Protein AF-A0A813F641-F1 (afdb_monomer)

Sequence (111 aa):
LMSVAASAPSPRRASSQGEGVPAASLHASRWEKENLPAVRAIFAHGSEEVTVKVSDEGGGIPRSELEQAWSYFDKLPSNTDRGDGCDDIPSLPRGAGLPLTRLHARYYGGD

Solvent-accessible surface area (backbone atoms only — not comparable to full-atom values): 7960 Å² total; per-residue (Å²): 134,90,79,85,88,79,87,79,81,79,89,78,78,89,75,80,84,78,76,75,79,61,93,74,77,83,67,81,53,100,68,69,78,65,94,66,78,76,73,44,77,46,82,48,77,62,98,87,52,74,47,78,47,76,46,73,82,84,79,77,77,58,81,92,47,51,73,59,55,54,29,62,62,70,98,62,81,96,78,75,80,93,72,86,85,71,90,87,56,89,84,68,53,74,69,24,62,56,35,50,51,43,51,55,33,39,75,76,74,51,108

Organism: Polarella glacialis (NCBI:txid89957)

Foldseek 3Di:
DDDDDDDDDDDDDDDDDPPDPPPPPPPPDPCPDDPADDWDWDWDDDPVDIDIDIDGDPPDDPPVCPVVLLDQEHPDPPDDDDDDDDPPDPDRHPSNPNNVVVVVQVVVPGD

pLDDT: mean 72.74, std 21.69, range [41.22, 97.94]

Radius of gyration: 31.46 Å; Cα contacts (8 Å, |Δi|>4): 58; chains: 1; bounding box: 71×38×99 Å

Structure (mmCIF, N/CA/C/O backbone):
data_AF-A0A813F641-F1
#
_entry.id   AF-A0A813F641-F1
#
loop_
_atom_site.group_PDB
_atom_site.id
_atom_site.type_symbol
_atom_site.label_atom_id
_atom_site.label_alt_id
_atom_site.label_comp_id
_atom_site.label_asym_id
_atom_site.label_entity_id
_atom_site.label_seq_id
_atom_site.pdbx_PDB_ins_code
_atom_site.Cartn_x
_atom_site.Cartn_y
_atom_site.Cartn_z
_atom_site.occupancy
_atom_site.B_iso_or_equiv
_atom_site.auth_seq_id
_atom_site.auth_comp_id
_atom_site.auth_asym_id
_atom_site.auth_atom_id
_atom_site.pdbx_PDB_model_num
ATOM 1 N N . LEU A 1 1 ? -49.086 26.336 -82.452 1.00 44.66 1 LEU A N 1
ATOM 2 C CA . LEU A 1 1 ? -47.856 27.141 -82.630 1.00 44.66 1 LEU A CA 1
ATOM 3 C C . LEU A 1 1 ? -46.810 26.619 -81.656 1.00 44.66 1 LEU A C 1
ATOM 5 O O . LEU A 1 1 ? -47.165 26.238 -80.552 1.00 44.66 1 LEU A O 1
ATOM 9 N N . MET A 1 2 ? -45.597 26.460 -82.171 1.00 43.53 2 MET A N 1
ATOM 10 C CA . MET A 1 2 ? -44.520 25.557 -81.749 1.00 43.53 2 MET A CA 1
ATOM 11 C C . MET A 1 2 ? -44.137 25.635 -80.261 1.00 43.53 2 MET A C 1
ATOM 13 O O . MET A 1 2 ? -43.964 26.727 -79.733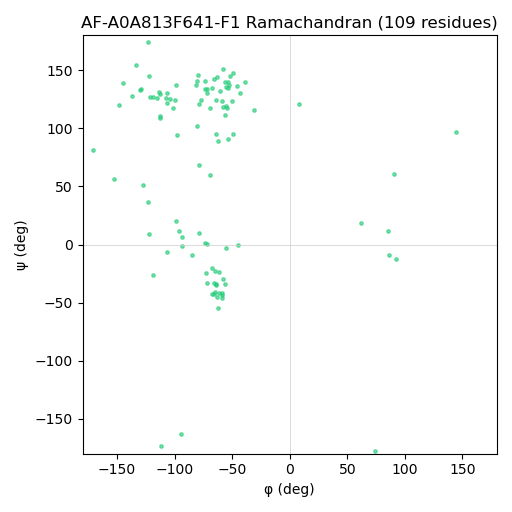 1.00 43.53 2 MET A O 1
ATOM 17 N N . SER A 1 3 ? -43.921 24.477 -79.624 1.00 42.75 3 SER A N 1
ATOM 18 C CA . SER A 1 3 ? -43.183 24.374 -78.358 1.00 42.75 3 SER A CA 1
ATOM 19 C C . SER A 1 3 ? -41.908 23.561 -78.588 1.00 42.75 3 SER A C 1
ATOM 21 O O . SER A 1 3 ? -41.952 22.471 -79.160 1.00 42.75 3 SER A O 1
ATOM 23 N N . VAL A 1 4 ? -40.778 24.154 -78.211 1.00 52.06 4 VAL A N 1
ATOM 24 C CA . VAL A 1 4 ? -39.403 23.678 -78.406 1.00 52.06 4 VAL A CA 1
ATOM 25 C C . VAL A 1 4 ? -39.101 22.489 -77.489 1.00 52.06 4 VAL A C 1
ATOM 27 O O . VAL A 1 4 ? -39.379 22.527 -76.293 1.00 52.06 4 VAL A O 1
ATOM 30 N N . ALA A 1 5 ? -38.490 21.444 -78.054 1.00 45.19 5 ALA A N 1
ATOM 31 C CA . ALA A 1 5 ? -37.962 20.301 -77.319 1.00 45.19 5 ALA A CA 1
ATOM 32 C C . ALA A 1 5 ? -36.632 20.661 -76.632 1.00 45.19 5 ALA A C 1
ATOM 34 O O . ALA A 1 5 ? -35.679 21.067 -77.296 1.00 45.19 5 ALA A O 1
ATOM 35 N N . ALA A 1 6 ? -36.557 20.474 -75.312 1.00 48.84 6 ALA A N 1
ATOM 36 C CA . ALA A 1 6 ? -35.316 20.530 -74.545 1.00 48.84 6 ALA A CA 1
ATOM 37 C C . ALA A 1 6 ? -34.812 19.103 -74.268 1.00 48.84 6 ALA A C 1
ATOM 39 O O . ALA A 1 6 ? -35.534 18.257 -73.744 1.00 48.84 6 ALA A O 1
ATOM 40 N N . SER A 1 7 ? -33.569 18.850 -74.669 1.00 47.16 7 SER A N 1
ATOM 41 C CA . SER A 1 7 ? -32.855 17.575 -74.592 1.00 47.16 7 SER A CA 1
ATOM 42 C C . SER A 1 7 ? -32.637 17.113 -73.146 1.00 47.16 7 SER A C 1
ATOM 44 O O . SER A 1 7 ? -32.007 17.818 -72.360 1.00 47.16 7 SER A O 1
ATOM 46 N N . ALA A 1 8 ? -33.093 15.903 -72.810 1.00 54.38 8 ALA A N 1
ATOM 47 C CA . ALA A 1 8 ? -32.812 15.254 -71.530 1.00 54.38 8 ALA A CA 1
ATOM 48 C C . ALA A 1 8 ? -31.409 14.593 -71.524 1.00 54.38 8 ALA A C 1
ATOM 50 O O . ALA A 1 8 ? -31.014 14.008 -72.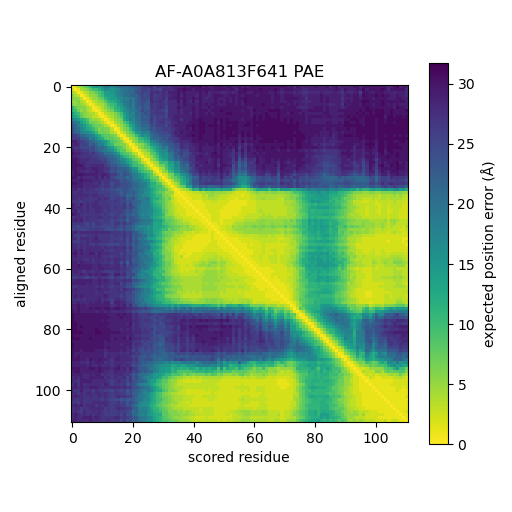535 1.00 54.38 8 ALA A O 1
ATOM 51 N N . PRO A 1 9 ? -30.644 14.664 -70.417 1.00 45.75 9 PRO A N 1
ATOM 52 C CA . PRO A 1 9 ? -29.323 14.040 -70.295 1.00 45.75 9 PRO A CA 1
ATOM 53 C C . PRO A 1 9 ? -29.378 12.528 -69.985 1.00 45.75 9 PRO A C 1
ATOM 55 O O . PRO A 1 9 ? -30.241 12.056 -69.249 1.00 45.75 9 PRO A O 1
ATOM 58 N N . SER A 1 10 ? -28.410 11.784 -70.534 1.00 54.66 10 SER A N 1
ATOM 59 C CA . SER A 1 10 ? -28.245 10.321 -70.454 1.00 54.66 10 SER A CA 1
ATOM 60 C C . SER A 1 10 ? -28.139 9.749 -69.025 1.00 54.66 10 SER A C 1
ATOM 62 O O . SER A 1 10 ? -27.571 10.401 -68.143 1.00 54.66 10 SER A O 1
ATOM 64 N N . PRO A 1 11 ? -28.577 8.491 -68.791 1.00 44.84 11 PRO A N 1
ATOM 65 C CA . PRO A 1 11 ? -28.475 7.840 -67.487 1.00 44.84 11 PRO A CA 1
ATOM 66 C C . PRO A 1 11 ? -27.014 7.522 -67.148 1.00 44.84 11 PRO A C 1
ATOM 68 O O . PRO A 1 11 ? -26.340 6.752 -67.837 1.00 44.84 11 PRO A O 1
ATOM 71 N N . ARG A 1 12 ? -26.506 8.121 -66.067 1.00 48.66 12 ARG A N 1
ATOM 72 C CA . ARG A 1 12 ? -25.162 7.843 -65.557 1.00 48.66 12 ARG A CA 1
ATOM 73 C C . ARG A 1 12 ? -25.194 6.520 -64.778 1.00 48.66 12 ARG A C 1
ATOM 75 O O . ARG A 1 12 ? -25.962 6.355 -63.838 1.00 48.66 12 ARG A O 1
ATOM 82 N N . ARG A 1 13 ? -24.371 5.580 -65.244 1.00 46.19 13 ARG A N 1
ATOM 83 C CA . ARG A 1 13 ? -24.118 4.226 -64.730 1.00 46.19 13 ARG A CA 1
ATOM 84 C C . ARG A 1 13 ? -23.973 4.203 -63.203 1.00 46.19 13 ARG A C 1
ATOM 86 O O . ARG A 1 13 ? -23.181 4.964 -62.656 1.00 46.19 13 ARG A O 1
ATOM 93 N N . ALA A 1 14 ? -24.697 3.298 -62.546 1.00 50.59 14 ALA A N 1
ATOM 94 C CA . ALA A 1 14 ? -24.540 3.005 -61.127 1.00 50.59 14 ALA A CA 1
ATOM 95 C C . ALA A 1 14 ? -23.097 2.562 -60.830 1.00 50.59 14 ALA A C 1
ATOM 97 O O . ALA A 1 14 ? -22.630 1.556 -61.369 1.00 50.59 14 ALA A O 1
ATOM 98 N N . SER A 1 15 ? -22.396 3.317 -59.987 1.00 51.22 15 SER A N 1
ATOM 99 C CA . SER A 1 15 ? -21.180 2.869 -59.312 1.00 51.22 15 SER A CA 1
ATOM 100 C C . SER A 1 15 ? -21.533 2.554 -57.864 1.00 51.22 15 SER A C 1
ATOM 102 O O . SER A 1 15 ? -22.133 3.369 -57.167 1.00 51.22 15 SER A O 1
ATOM 104 N N . SER A 1 16 ? -21.194 1.328 -57.486 1.00 53.22 16 SER A N 1
ATOM 105 C CA . SER A 1 16 ? -21.343 0.692 -56.185 1.00 53.22 16 SER A CA 1
ATOM 106 C C . SER A 1 16 ? -21.056 1.610 -55.002 1.00 53.22 16 SER A C 1
ATOM 108 O O . SER A 1 16 ? -20.101 2.384 -55.006 1.00 53.22 16 SER A O 1
ATOM 110 N N . GLN A 1 17 ? -21.898 1.436 -53.990 1.00 41.34 17 GLN A N 1
ATOM 111 C CA . GLN A 1 17 ? -21.776 1.917 -52.624 1.00 41.34 17 GLN A CA 1
ATOM 112 C C . GLN A 1 17 ? -20.311 2.006 -52.169 1.00 41.34 17 GLN A C 1
ATOM 114 O O . GLN A 1 17 ? -19.617 0.998 -52.086 1.00 41.34 17 GLN A O 1
ATOM 119 N N . GLY A 1 18 ? -19.853 3.224 -51.882 1.00 41.22 18 GLY A N 1
ATOM 120 C CA . GLY A 1 18 ? -18.740 3.428 -50.968 1.00 41.22 18 GLY A CA 1
ATOM 121 C C . GLY A 1 18 ? -19.316 3.336 -49.566 1.00 41.22 18 GLY A C 1
ATOM 122 O O . GLY A 1 18 ? -20.007 4.256 -49.131 1.00 41.22 18 GLY A O 1
ATOM 123 N N . GLU A 1 19 ? -19.111 2.195 -48.916 1.00 49.22 19 GLU A N 1
ATOM 124 C CA . GLU A 1 19 ? -19.405 2.000 -47.502 1.00 49.22 19 GLU A CA 1
ATOM 125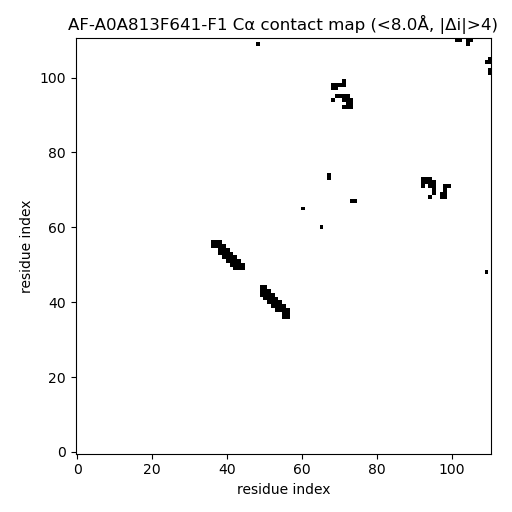 C C . GLU A 1 19 ? -18.773 3.145 -46.706 1.00 49.22 19 GLU A C 1
ATOM 127 O O . GLU A 1 19 ? -17.575 3.417 -46.811 1.00 49.22 19 GLU A O 1
ATOM 132 N N . GLY A 1 20 ? -19.596 3.861 -45.940 1.00 41.97 20 GLY A N 1
ATOM 133 C CA . GLY A 1 20 ? -19.085 4.811 -44.968 1.00 41.97 20 GLY A CA 1
ATOM 134 C C . GLY A 1 20 ? -18.197 4.050 -43.996 1.00 41.97 20 GLY A C 1
ATOM 135 O O . GLY A 1 20 ? -18.650 3.086 -43.381 1.00 41.97 20 GLY A O 1
ATOM 136 N N . VAL A 1 21 ? -16.941 4.472 -43.862 1.00 54.44 21 VAL A N 1
ATOM 137 C CA . VAL A 1 21 ? -16.089 4.007 -42.768 1.00 54.44 21 VAL A CA 1
ATOM 138 C C . VAL A 1 21 ? -16.866 4.291 -41.480 1.00 54.44 21 VAL A C 1
ATOM 140 O O . VAL A 1 21 ? -17.209 5.455 -41.238 1.00 54.44 21 VAL A O 1
ATOM 143 N N . PRO A 1 22 ? -17.237 3.274 -40.682 1.00 47.06 22 PRO A N 1
ATOM 144 C CA . PRO A 1 22 ? -17.983 3.524 -39.466 1.00 47.06 22 PRO A CA 1
ATOM 145 C C . PRO A 1 22 ? -17.121 4.409 -38.567 1.00 47.06 22 PRO A C 1
ATOM 147 O O . PRO A 1 22 ? -15.952 4.111 -38.328 1.00 47.06 22 PRO A O 1
ATOM 150 N N . ALA A 1 23 ? -17.711 5.473 -38.018 1.00 48.00 23 ALA A N 1
ATOM 151 C CA . ALA A 1 23 ? -17.069 6.387 -37.066 1.00 48.00 23 ALA A CA 1
ATOM 152 C C . ALA A 1 23 ? -16.493 5.687 -35.808 1.00 48.00 23 ALA A C 1
ATOM 154 O O . ALA A 1 23 ? -15.872 6.328 -34.967 1.00 48.00 23 ALA A O 1
ATOM 155 N N . ALA A 1 24 ? -16.683 4.370 -35.685 1.00 49.22 24 ALA A N 1
ATOM 156 C CA . ALA A 1 24 ? -16.161 3.513 -34.636 1.00 49.22 24 ALA A CA 1
ATOM 157 C C . ALA A 1 24 ? -14.723 2.996 -34.873 1.00 49.22 24 ALA A C 1
ATOM 159 O O . ALA A 1 24 ? -14.159 2.407 -33.956 1.00 49.22 24 ALA A O 1
ATOM 160 N N . SER A 1 25 ? -14.100 3.183 -36.048 1.00 51.78 25 SER A N 1
ATOM 161 C CA . SER A 1 25 ? -12.828 2.500 -36.370 1.00 51.78 25 SER A CA 1
ATOM 162 C C . SER A 1 25 ? -11.536 3.312 -36.171 1.00 51.78 25 SER A C 1
ATOM 164 O O . SER A 1 25 ? -10.516 2.955 -36.755 1.00 51.78 25 SER A O 1
ATOM 166 N N . LEU A 1 26 ? -11.529 4.389 -35.374 1.00 50.59 26 LEU A N 1
ATOM 167 C CA . LEU A 1 26 ? -10.313 5.201 -35.150 1.00 50.59 26 LEU A CA 1
ATOM 168 C C . LEU A 1 26 ? -9.861 5.334 -33.692 1.00 50.59 26 LEU A C 1
ATOM 170 O O . LEU A 1 26 ? -8.929 6.080 -33.410 1.00 50.59 26 LEU A O 1
ATOM 174 N N . HIS A 1 27 ? -10.445 4.583 -32.761 1.00 43.59 27 HIS A N 1
ATOM 175 C CA . HIS A 1 27 ? -9.903 4.503 -31.403 1.00 43.59 27 HIS A CA 1
ATOM 176 C C . HIS A 1 27 ? -10.260 3.161 -30.753 1.00 43.59 27 HIS A C 1
ATOM 178 O O . HIS A 1 27 ? -10.869 3.107 -29.687 1.00 43.59 27 HIS A O 1
ATOM 184 N N . ALA A 1 28 ? -9.875 2.054 -31.400 1.00 48.84 28 ALA A N 1
ATOM 185 C CA . ALA A 1 28 ? -9.648 0.816 -30.661 1.00 48.84 28 ALA A CA 1
ATOM 186 C C . ALA A 1 28 ? -8.476 1.113 -29.721 1.00 48.84 28 ALA A C 1
ATOM 188 O O . ALA A 1 28 ? -7.317 1.200 -30.125 1.00 48.84 28 ALA A O 1
ATOM 189 N N . SER A 1 29 ? -8.843 1.482 -28.498 1.00 51.56 29 SER A N 1
ATOM 190 C CA . SER A 1 29 ? -7.962 1.941 -27.442 1.00 51.56 29 SER A CA 1
ATOM 191 C C . SER A 1 29 ? -6.755 1.023 -27.341 1.00 51.56 29 SER A C 1
ATOM 193 O O . SER A 1 29 ? -6.924 -0.189 -27.285 1.00 51.56 29 SER A O 1
ATOM 195 N N . ARG A 1 30 ? -5.569 1.613 -27.193 1.00 53.06 30 ARG A N 1
ATOM 196 C CA . ARG A 1 30 ? -4.278 1.012 -26.791 1.00 53.06 30 ARG A CA 1
ATOM 197 C C . ARG A 1 30 ? -4.335 0.029 -25.592 1.00 53.06 30 ARG A C 1
ATOM 199 O O . ARG A 1 30 ? -3.319 -0.522 -25.195 1.00 53.06 30 ARG A O 1
ATOM 206 N N . TRP A 1 31 ? -5.519 -0.180 -25.031 1.00 51.47 31 TRP A N 1
ATOM 207 C CA . TRP A 1 31 ? -5.874 -1.016 -23.900 1.00 51.47 31 TRP A CA 1
ATOM 208 C C . TRP A 1 31 ? -7.024 -1.955 -24.287 1.00 51.47 31 TRP A C 1
ATOM 210 O O . TRP A 1 31 ? -8.047 -2.005 -23.601 1.00 51.47 31 TRP A O 1
ATOM 220 N N . GLU A 1 32 ? -6.907 -2.689 -25.399 1.00 60.16 32 GLU A N 1
ATOM 221 C CA . GLU A 1 32 ? -7.641 -3.952 -25.461 1.00 60.16 32 GLU A CA 1
ATOM 222 C C . GLU A 1 32 ? -7.205 -4.744 -24.230 1.00 60.16 32 GLU A C 1
ATOM 224 O O . GLU A 1 32 ? -6.013 -4.954 -24.003 1.00 60.16 32 GLU A O 1
ATOM 229 N N . LYS A 1 33 ? -8.172 -5.064 -23.365 1.00 59.47 33 LYS A N 1
ATOM 230 C CA . LYS A 1 33 ? -7.947 -5.915 -22.204 1.00 59.47 33 LYS A CA 1
ATOM 231 C C . LYS A 1 33 ? -7.510 -7.274 -22.732 1.00 59.47 33 LYS A C 1
ATOM 233 O O . LYS A 1 33 ? -8.333 -8.168 -22.917 1.00 59.47 33 LYS A O 1
ATOM 238 N N . GLU A 1 34 ? -6.207 -7.448 -22.912 1.00 69.06 34 GLU A N 1
ATOM 239 C CA . GLU A 1 34 ? -5.619 -8.747 -22.656 1.00 69.06 34 GLU A CA 1
ATOM 240 C C . GLU A 1 34 ? -6.106 -9.194 -21.279 1.00 69.06 34 GLU A C 1
ATOM 242 O O . GLU A 1 34 ? -6.417 -8.364 -20.419 1.00 69.06 34 GLU A O 1
ATOM 247 N N . ASN A 1 35 ? -6.281 -10.497 -21.113 1.00 82.31 35 ASN A N 1
ATOM 248 C CA . ASN A 1 35 ? -6.983 -11.124 -19.999 1.00 82.31 35 ASN A CA 1
ATOM 249 C C . ASN A 1 35 ? -6.186 -10.984 -18.676 1.00 82.31 35 ASN A C 1
ATOM 251 O O . ASN A 1 35 ? -5.748 -11.972 -18.094 1.00 82.31 35 ASN A O 1
ATOM 255 N N . LEU A 1 36 ? -5.929 -9.745 -18.246 1.00 88.06 36 LEU A N 1
ATOM 256 C CA . LEU A 1 36 ? -5.110 -9.376 -17.107 1.00 88.06 36 LEU A CA 1
ATOM 257 C C . LEU A 1 36 ? -5.863 -9.696 -15.812 1.00 88.06 36 LEU A C 1
ATOM 259 O O . LEU A 1 36 ? -7.074 -9.454 -15.722 1.00 88.06 36 LEU A O 1
ATOM 263 N N . PRO A 1 37 ? -5.158 -10.200 -14.790 1.00 92.19 37 PRO A N 1
ATOM 264 C CA . PRO A 1 37 ? -5.758 -10.465 -13.494 1.00 92.19 37 PRO A CA 1
ATOM 265 C C . PRO A 1 37 ? -6.265 -9.170 -12.848 1.00 92.19 37 PRO A C 1
ATOM 267 O O . PRO A 1 37 ? -5.676 -8.095 -12.984 1.00 92.19 37 PRO A O 1
ATOM 270 N N . ALA A 1 38 ? -7.388 -9.267 -12.139 1.00 93.06 38 ALA A N 1
ATOM 271 C CA . ALA A 1 38 ? -7.993 -8.117 -11.483 1.00 93.06 38 ALA A CA 1
ATOM 272 C C . ALA A 1 38 ? -7.190 -7.694 -10.243 1.00 93.06 38 ALA A C 1
ATOM 274 O O . ALA A 1 38 ? -6.889 -8.512 -9.373 1.00 93.06 38 ALA A O 1
ATOM 275 N N . VAL A 1 39 ? -6.936 -6.390 -10.112 1.00 95.81 39 VAL A N 1
ATOM 276 C CA . VAL A 1 39 ? -6.438 -5.805 -8.861 1.00 95.81 39 VAL A CA 1
ATOM 277 C C . VAL A 1 39 ? -7.566 -5.809 -7.831 1.00 95.81 39 VAL A C 1
ATOM 279 O O . VAL A 1 39 ? -8.682 -5.367 -8.107 1.00 95.81 39 VAL A O 1
ATOM 282 N N . ARG A 1 40 ? -7.282 -6.304 -6.627 1.00 97.44 40 ARG A N 1
ATOM 283 C CA . ARG A 1 40 ? -8.241 -6.386 -5.520 1.00 97.44 40 ARG A CA 1
ATOM 284 C C . ARG A 1 40 ? -7.913 -5.342 -4.464 1.00 97.44 40 ARG A C 1
ATOM 286 O O . ARG A 1 40 ? -6.782 -5.288 -3.996 1.00 97.44 40 ARG A O 1
ATOM 293 N N . ALA A 1 41 ? -8.910 -4.568 -4.048 1.00 97.50 41 ALA A N 1
ATOM 294 C CA . ALA A 1 41 ? -8.818 -3.663 -2.908 1.00 97.50 41 ALA A CA 1
ATOM 295 C C . ALA A 1 41 ? -9.744 -4.148 -1.787 1.00 97.50 41 ALA A C 1
ATOM 297 O O . ALA A 1 41 ? -10.910 -4.458 -2.029 1.00 97.50 41 ALA A O 1
ATOM 298 N N . ILE A 1 42 ? -9.221 -4.232 -0.566 1.00 97.94 42 ILE A N 1
ATOM 299 C CA . ILE A 1 42 ? -9.966 -4.610 0.636 1.00 97.94 42 ILE A CA 1
ATOM 300 C C . ILE A 1 42 ? -9.914 -3.437 1.606 1.00 97.94 42 ILE A C 1
ATOM 302 O O . ILE A 1 42 ? -8.830 -2.963 1.939 1.00 97.94 42 ILE A O 1
ATOM 306 N N . PHE A 1 43 ? -11.084 -3.011 2.069 1.00 97.75 43 PHE A N 1
ATOM 307 C CA . PHE A 1 43 ? -11.247 -1.947 3.050 1.00 97.75 43 PHE A CA 1
ATOM 308 C C . PHE A 1 43 ? -11.657 -2.577 4.377 1.00 97.75 43 PHE A C 1
ATOM 310 O O . PHE A 1 43 ? -12.667 -3.278 4.443 1.00 97.75 43 PHE A O 1
ATOM 317 N N . ALA A 1 44 ? -10.870 -2.345 5.419 1.00 97.56 44 ALA A N 1
ATOM 318 C CA . ALA A 1 44 ? -11.172 -2.758 6.781 1.00 97.56 44 ALA A CA 1
ATOM 319 C C . ALA A 1 44 ? -11.175 -1.528 7.690 1.00 97.56 44 ALA A C 1
ATOM 321 O O . ALA A 1 44 ? -10.390 -0.604 7.486 1.00 97.56 44 ALA A O 1
ATOM 322 N N . HIS A 1 45 ? -12.057 -1.515 8.686 1.00 97.50 45 HIS A N 1
ATOM 323 C CA . HIS A 1 45 ? -12.106 -0.459 9.688 1.00 97.50 45 HIS A CA 1
ATOM 324 C C . HIS A 1 45 ? -12.107 -1.080 11.087 1.00 97.50 45 HIS A C 1
ATOM 326 O O . HIS A 1 45 ? -12.834 -2.037 11.357 1.00 97.50 45 HIS A O 1
ATOM 332 N N . GLY A 1 46 ? -11.283 -0.528 11.967 1.00 96.50 46 GLY A N 1
ATOM 333 C CA . GLY A 1 46 ? -11.277 -0.773 13.401 1.00 96.50 46 GLY A CA 1
ATOM 334 C C . GLY A 1 46 ? -11.727 0.473 14.159 1.00 96.50 46 GLY A C 1
ATOM 335 O O . GLY A 1 46 ? -12.151 1.466 13.570 1.00 96.50 46 GLY A O 1
ATOM 336 N N . SER A 1 47 ? -11.643 0.425 15.486 1.00 97.00 47 SER A N 1
ATOM 337 C CA . SER A 1 47 ? -11.882 1.600 16.334 1.00 97.00 47 SER A CA 1
ATOM 338 C C . SER A 1 47 ? -10.750 2.627 16.265 1.00 97.00 47 SER A C 1
ATOM 340 O O . SER A 1 47 ? -10.984 3.798 16.542 1.00 97.00 47 SER A O 1
ATOM 342 N N . GLU A 1 48 ? -9.539 2.188 15.917 1.00 95.56 48 GLU A N 1
ATOM 343 C CA . GLU A 1 48 ? -8.315 2.999 15.964 1.00 95.56 48 GLU A CA 1
ATOM 344 C C . GLU A 1 48 ? -7.662 3.174 14.586 1.00 95.56 48 GLU A C 1
ATOM 346 O O . GLU A 1 48 ? -6.997 4.178 14.351 1.00 95.56 48 GLU A O 1
ATOM 351 N N . GLU A 1 49 ? -7.880 2.236 13.659 1.00 95.00 49 GLU A N 1
ATOM 352 C CA . GLU A 1 49 ? -7.254 2.238 12.335 1.00 95.00 49 GLU A CA 1
ATOM 353 C C . GLU A 1 49 ? -8.250 1.954 11.204 1.00 95.00 49 GLU A C 1
ATOM 355 O O . GLU A 1 49 ? -9.267 1.283 11.384 1.00 95.00 49 GLU A O 1
ATOM 360 N N . VAL A 1 50 ? -7.928 2.443 10.007 1.00 96.31 50 VAL A N 1
ATOM 361 C CA . VAL A 1 50 ? -8.577 2.053 8.751 1.00 96.31 50 VAL A CA 1
ATOM 362 C C . VAL A 1 50 ? -7.493 1.504 7.836 1.00 96.31 50 VAL A C 1
ATOM 364 O O . VAL A 1 50 ? -6.495 2.174 7.584 1.00 96.31 50 VAL A O 1
ATOM 367 N N . THR A 1 51 ? -7.691 0.297 7.318 1.00 97.19 51 THR A N 1
ATOM 368 C CA . THR A 1 51 ? -6.716 -0.380 6.461 1.00 97.19 51 THR A CA 1
ATOM 369 C C . THR A 1 51 ? -7.261 -0.507 5.048 1.00 97.19 51 THR A C 1
ATOM 371 O O . THR A 1 51 ? -8.356 -1.033 4.832 1.00 97.19 51 THR A O 1
ATOM 374 N N . VAL A 1 52 ? -6.459 -0.089 4.070 1.00 97.56 52 VAL A N 1
ATOM 375 C CA . VAL A 1 52 ? -6.710 -0.342 2.649 1.00 97.56 52 VAL A CA 1
ATOM 376 C C . VAL A 1 52 ? -5.636 -1.290 2.141 1.00 97.56 52 VAL A C 1
ATOM 378 O O . VAL A 1 52 ? -4.473 -0.917 2.023 1.00 97.56 52 VAL A O 1
ATOM 381 N N . LYS A 1 53 ? -6.014 -2.532 1.832 1.00 97.88 53 LYS A N 1
ATOM 382 C CA . LYS A 1 53 ? -5.100 -3.514 1.245 1.00 97.88 53 LYS A CA 1
ATOM 383 C C . LYS A 1 53 ? -5.347 -3.627 -0.250 1.00 97.88 53 LYS A C 1
ATOM 385 O O . LYS A 1 53 ? -6.413 -4.081 -0.657 1.00 97.88 53 LYS A O 1
ATOM 390 N N . VAL A 1 54 ? -4.342 -3.287 -1.048 1.00 97.50 54 VAL A N 1
ATOM 391 C CA . VAL A 1 54 ? -4.334 -3.495 -2.501 1.00 97.50 54 VAL A CA 1
ATOM 392 C C . VAL A 1 54 ? -3.540 -4.767 -2.813 1.00 97.50 54 VAL A C 1
ATOM 394 O O . VAL A 1 54 ? -2.523 -5.042 -2.182 1.00 97.50 54 VAL A O 1
ATOM 397 N N . SER A 1 55 ? -4.031 -5.603 -3.721 1.00 97.12 55 SER A N 1
ATOM 398 C CA . SER A 1 55 ? -3.380 -6.850 -4.134 1.00 97.12 55 SER A CA 1
ATOM 399 C C . SER A 1 55 ? -3.463 -7.012 -5.645 1.00 97.12 55 SER A C 1
ATOM 401 O O . SER A 1 55 ? -4.556 -6.961 -6.209 1.00 97.12 55 SER A O 1
ATOM 403 N N . ASP A 1 56 ? -2.320 -7.248 -6.273 1.00 96.50 56 ASP A N 1
ATOM 404 C CA . ASP A 1 56 ? -2.164 -7.478 -7.706 1.00 96.50 56 ASP A CA 1
ATOM 405 C C . ASP A 1 56 ? -1.475 -8.827 -7.989 1.00 96.50 56 ASP A C 1
ATOM 407 O O . ASP A 1 56 ? -1.053 -9.538 -7.075 1.00 96.50 56 ASP A O 1
ATOM 411 N N . GLU A 1 57 ? -1.392 -9.181 -9.271 1.00 96.44 57 GLU A N 1
ATOM 412 C CA . GLU A 1 57 ? -0.680 -10.360 -9.782 1.00 96.44 57 GLU A CA 1
ATOM 413 C C . GLU A 1 57 ? 0.380 -9.943 -10.824 1.00 96.44 57 GLU A C 1
ATOM 415 O O . GLU A 1 57 ? 0.618 -10.629 -11.813 1.00 96.44 57 GLU A O 1
ATOM 420 N N . GLY A 1 58 ? 1.033 -8.796 -10.612 1.00 93.38 58 GLY A N 1
ATOM 421 C CA . GLY A 1 58 ? 2.045 -8.229 -11.510 1.00 93.38 58 GLY A CA 1
ATOM 422 C C . GLY A 1 58 ? 3.437 -8.867 -11.409 1.00 93.38 58 GLY A C 1
ATOM 423 O O . GLY A 1 58 ? 4.391 -8.329 -11.959 1.00 93.38 58 GLY A O 1
ATOM 424 N N . GLY A 1 59 ? 3.582 -9.985 -10.688 1.00 94.81 59 GLY A N 1
ATOM 425 C CA . GLY A 1 59 ? 4.858 -10.693 -10.496 1.00 94.81 59 GLY A CA 1
ATOM 426 C C . GLY A 1 59 ? 5.656 -10.287 -9.246 1.00 94.81 59 GLY A C 1
ATOM 427 O O . GLY A 1 59 ? 6.546 -11.029 -8.834 1.00 94.81 59 GLY A O 1
ATOM 428 N N . GLY A 1 60 ? 5.289 -9.185 -8.585 1.00 94.12 60 GLY A N 1
ATOM 429 C CA . GLY A 1 60 ? 5.869 -8.752 -7.309 1.00 94.12 60 GLY A CA 1
ATOM 430 C C . GLY A 1 60 ? 7.280 -8.155 -7.403 1.00 94.12 60 GLY A C 1
ATOM 431 O O . GLY A 1 60 ? 7.848 -8.002 -8.479 1.00 94.12 60 GLY A O 1
ATOM 432 N N . ILE A 1 61 ? 7.844 -7.798 -6.243 1.00 93.12 61 ILE A N 1
ATOM 433 C CA . ILE A 1 61 ? 9.176 -7.183 -6.116 1.00 93.12 61 ILE A CA 1
ATOM 434 C C . ILE A 1 61 ? 10.156 -8.217 -5.530 1.00 93.12 61 ILE A C 1
ATOM 436 O O . ILE A 1 61 ? 9.879 -8.763 -4.453 1.00 93.12 61 ILE A O 1
ATOM 440 N N . PRO A 1 62 ? 11.309 -8.492 -6.173 1.00 95.94 62 PRO A N 1
ATOM 441 C CA . PRO A 1 62 ? 12.351 -9.338 -5.596 1.00 95.94 62 PRO A CA 1
ATOM 442 C C . PRO A 1 62 ? 12.816 -8.807 -4.237 1.00 95.94 62 PRO A C 1
ATOM 444 O O . PRO A 1 62 ? 13.029 -7.609 -4.063 1.00 95.94 62 PRO A O 1
ATOM 447 N N . ARG A 1 63 ? 13.055 -9.691 -3.257 1.00 94.44 63 ARG A N 1
ATOM 448 C CA . ARG A 1 63 ? 13.475 -9.255 -1.907 1.00 94.44 63 ARG A CA 1
ATOM 449 C C . ARG A 1 63 ? 14.766 -8.432 -1.898 1.00 94.44 63 ARG A C 1
ATOM 451 O O . ARG A 1 63 ? 14.918 -7.576 -1.036 1.00 94.44 63 ARG A O 1
ATOM 458 N N . SER A 1 64 ? 15.667 -8.670 -2.849 1.00 94.69 64 SER A N 1
ATOM 459 C CA . SER A 1 64 ? 16.901 -7.894 -3.031 1.00 94.69 64 SER A CA 1
ATOM 460 C C . SER A 1 64 ? 16.659 -6.433 -3.422 1.00 94.69 64 SER A C 1
ATOM 462 O O . SER A 1 64 ? 17.530 -5.598 -3.204 1.00 94.69 64 SER A O 1
ATOM 464 N N . GLU A 1 65 ? 15.495 -6.121 -3.993 1.00 90.00 65 GLU A N 1
ATOM 465 C CA . GLU A 1 65 ? 15.137 -4.797 -4.512 1.00 90.00 65 GLU A CA 1
ATOM 466 C C . GLU A 1 65 ? 14.131 -4.062 -3.618 1.00 90.00 65 GLU A C 1
ATOM 468 O O . GLU A 1 65 ? 13.873 -2.879 -3.826 1.00 90.00 65 GLU A O 1
ATOM 473 N N . LEU A 1 66 ? 13.598 -4.722 -2.584 1.00 90.69 66 LEU A N 1
ATOM 474 C CA . LEU A 1 66 ? 12.559 -4.153 -1.724 1.00 90.69 66 LEU A CA 1
ATOM 475 C C . LEU A 1 66 ? 13.005 -2.853 -1.040 1.00 90.69 66 LEU A C 1
ATOM 477 O O . LEU A 1 66 ? 12.245 -1.893 -1.007 1.00 90.69 66 LEU A O 1
ATOM 481 N N . GLU A 1 67 ? 14.246 -2.789 -0.554 1.00 90.81 67 GLU A N 1
ATOM 482 C CA . GLU A 1 67 ? 14.804 -1.560 0.032 1.00 90.81 67 GLU A CA 1
ATOM 483 C C . GLU A 1 67 ? 14.917 -0.428 -1.000 1.00 90.81 67 GLU A C 1
ATOM 485 O O . GLU A 1 67 ? 14.708 0.739 -0.681 1.00 90.81 67 GLU A O 1
ATOM 490 N N . GLN A 1 68 ? 15.208 -0.762 -2.262 1.00 88.62 68 GLN A N 1
ATOM 491 C CA . GLN A 1 68 ? 15.298 0.227 -3.335 1.00 88.62 68 GLN A CA 1
ATOM 492 C C . GLN A 1 68 ? 13.922 0.775 -3.725 1.00 88.62 68 GLN A C 1
ATOM 494 O O . GLN A 1 68 ? 13.824 1.954 -4.054 1.00 88.62 68 GLN A O 1
ATOM 499 N N . ALA A 1 69 ? 12.869 -0.043 -3.646 1.00 89.06 69 A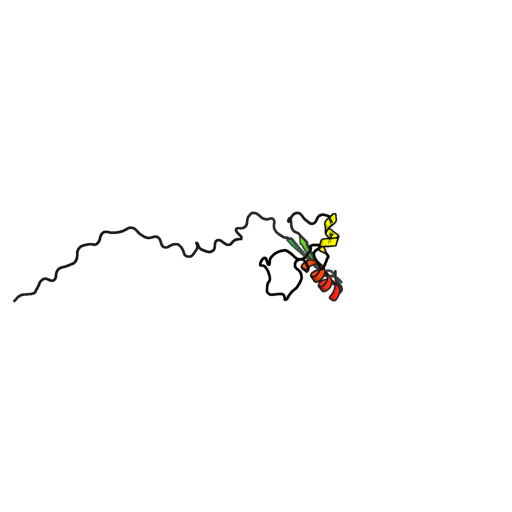LA A N 1
ATOM 500 C CA . ALA A 1 69 ? 11.499 0.377 -3.943 1.00 89.06 69 ALA A CA 1
ATOM 501 C C . ALA A 1 69 ? 10.999 1.503 -3.015 1.00 89.06 69 ALA A C 1
ATOM 503 O O . ALA A 1 69 ? 10.116 2.270 -3.389 1.00 89.06 69 ALA A O 1
ATOM 504 N N . TRP A 1 70 ? 11.586 1.637 -1.820 1.00 90.88 70 TRP A N 1
ATOM 505 C CA . TRP A 1 70 ? 11.289 2.713 -0.869 1.00 90.88 70 TRP A CA 1
ATOM 506 C C . TRP A 1 70 ? 12.224 3.929 -0.994 1.00 90.88 70 TRP A C 1
ATOM 508 O O . TRP A 1 70 ? 12.162 4.834 -0.163 1.00 90.88 70 TRP A O 1
ATOM 518 N N . SER A 1 71 ? 13.100 3.978 -2.001 1.00 88.12 71 SER A N 1
ATOM 519 C CA . SER A 1 71 ? 13.999 5.113 -2.226 1.00 88.12 71 SER A CA 1
ATOM 520 C C . SER A 1 71 ? 13.290 6.254 -2.954 1.00 88.12 71 SER A C 1
ATOM 522 O O . SER A 1 71 ? 12.594 6.038 -3.940 1.00 88.12 71 SER A O 1
ATOM 524 N N . TYR A 1 72 ? 13.528 7.495 -2.522 1.00 85.12 72 TYR A N 1
ATOM 525 C CA . TYR A 1 72 ? 13.072 8.694 -3.243 1.00 85.12 72 TYR A CA 1
ATOM 526 C C . TYR A 1 72 ? 13.776 8.898 -4.590 1.00 85.12 72 TYR A C 1
ATOM 528 O O . TYR A 1 72 ? 13.278 9.635 -5.438 1.00 85.12 72 TYR A O 1
ATOM 536 N N . PHE A 1 73 ? 14.943 8.278 -4.768 1.00 77.19 73 PHE A N 1
ATOM 537 C CA . PHE A 1 73 ? 15.770 8.412 -5.960 1.00 77.19 73 PHE A CA 1
ATOM 538 C C . PHE A 1 73 ? 16.161 7.035 -6.491 1.00 77.19 73 PHE A C 1
ATOM 540 O O . PHE A 1 73 ? 16.625 6.171 -5.734 1.00 77.19 73 PHE A O 1
ATOM 547 N N . ASP A 1 74 ? 16.015 6.850 -7.798 1.00 66.88 74 ASP A N 1
ATOM 548 C CA . ASP A 1 74 ? 16.510 5.663 -8.481 1.00 66.88 74 ASP A CA 1
ATOM 549 C C . ASP A 1 74 ? 18.042 5.608 -8.433 1.00 66.88 74 ASP A C 1
ATOM 551 O O . ASP A 1 74 ? 18.741 6.616 -8.560 1.00 66.88 74 ASP A O 1
ATOM 555 N N . LYS A 1 75 ? 18.584 4.396 -8.277 1.00 59.78 75 LYS A N 1
ATOM 556 C CA . LYS A 1 75 ? 20.015 4.121 -8.452 1.00 59.78 75 LYS A CA 1
ATOM 557 C C . LYS A 1 75 ? 20.345 4.023 -9.944 1.00 59.78 75 LYS A C 1
ATOM 559 O O . LYS A 1 75 ? 20.672 2.945 -10.428 1.00 59.78 75 LYS A O 1
ATOM 564 N N . LEU A 1 76 ? 20.273 5.119 -10.694 1.00 53.84 76 LEU A N 1
ATOM 565 C CA . LEU A 1 76 ? 20.897 5.160 -12.019 1.00 53.84 76 LEU A CA 1
ATOM 566 C C . LEU A 1 76 ? 21.451 6.558 -12.321 1.00 53.84 76 LEU A C 1
ATOM 568 O O . LEU A 1 76 ? 20.801 7.550 -11.983 1.00 53.84 76 LEU A O 1
ATOM 572 N N . PRO A 1 77 ? 22.646 6.671 -12.937 1.00 45.66 77 PRO A N 1
ATOM 573 C CA . PRO A 1 77 ? 23.124 7.942 -13.462 1.00 45.66 77 PRO A CA 1
ATOM 574 C C . PRO A 1 77 ? 22.087 8.504 -14.435 1.00 45.66 77 PRO A C 1
ATOM 576 O O . PRO A 1 77 ? 21.542 7.778 -15.264 1.00 45.66 77 PRO A O 1
ATOM 579 N N . SER A 1 78 ? 21.821 9.801 -14.312 1.00 49.56 78 SER A N 1
ATOM 580 C CA . SER A 1 78 ? 20.920 10.576 -15.159 1.00 49.56 78 SER A CA 1
ATOM 581 C C . SER A 1 78 ? 21.216 10.341 -16.641 1.00 49.56 78 SER A C 1
ATOM 583 O O . SER A 1 78 ? 22.126 10.966 -17.166 1.00 49.56 78 SER A O 1
ATOM 585 N N . ASN A 1 79 ? 20.505 9.426 -17.293 1.00 51.03 79 ASN A N 1
ATOM 586 C CA . ASN A 1 79 ? 20.413 9.291 -18.747 1.00 51.03 79 ASN A CA 1
ATOM 587 C C . ASN A 1 79 ? 19.321 8.266 -19.047 1.00 51.03 79 ASN A C 1
ATOM 589 O O . ASN A 1 79 ? 19.577 7.085 -19.264 1.00 51.03 79 ASN A O 1
ATOM 593 N N . THR A 1 80 ? 18.075 8.709 -19.019 1.00 49.22 80 THR A N 1
ATOM 594 C CA . THR A 1 80 ? 17.003 8.016 -19.730 1.00 49.22 80 THR A CA 1
ATOM 595 C C . THR A 1 80 ? 16.011 9.072 -20.165 1.00 49.22 80 THR A C 1
ATOM 597 O O . THR A 1 80 ? 15.515 9.864 -19.362 1.00 49.22 80 THR A O 1
ATOM 600 N N . ASP A 1 81 ? 15.845 9.134 -21.478 1.00 48.19 81 ASP A N 1
ATOM 601 C CA . ASP A 1 81 ? 15.039 10.105 -22.185 1.00 48.19 81 ASP A CA 1
ATOM 602 C C . ASP A 1 81 ? 13.622 10.197 -21.624 1.00 48.19 81 ASP A C 1
ATOM 604 O O . ASP A 1 81 ? 13.023 9.223 -21.166 1.00 48.19 81 ASP A O 1
ATOM 608 N N . ARG A 1 82 ? 13.113 11.428 -21.665 1.00 54.88 82 ARG A N 1
ATOM 609 C CA . ARG A 1 82 ? 11.779 11.847 -21.238 1.00 54.88 82 ARG A CA 1
ATOM 610 C C . ARG A 1 82 ? 10.700 11.004 -21.930 1.00 54.88 82 ARG A C 1
ATOM 612 O O . ARG A 1 82 ? 10.233 11.346 -23.010 1.00 54.88 82 ARG A O 1
ATOM 619 N N . GLY A 1 83 ? 10.319 9.900 -21.295 1.00 46.62 83 GLY A N 1
ATOM 620 C CA . GLY A 1 83 ? 9.213 9.036 -21.697 1.00 46.62 83 GLY A CA 1
ATOM 621 C C . GLY A 1 83 ? 7.953 9.344 -20.897 1.00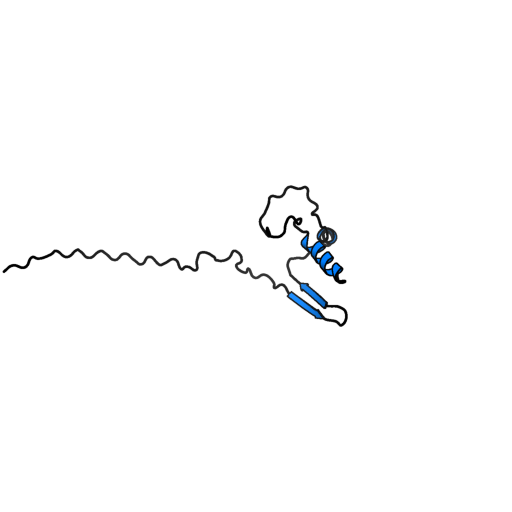 46.62 83 GLY A C 1
ATOM 622 O O . GLY A 1 83 ? 7.807 8.867 -19.772 1.00 46.62 83 GLY A O 1
ATOM 623 N N . ASP A 1 84 ? 7.123 10.197 -21.487 1.00 56.25 84 ASP A N 1
ATOM 624 C CA . ASP A 1 84 ? 5.670 10.377 -21.354 1.00 56.25 84 ASP A CA 1
ATOM 625 C C . ASP A 1 84 ? 4.941 9.585 -20.243 1.00 56.25 84 ASP A C 1
ATOM 627 O O . ASP A 1 84 ? 4.939 8.349 -20.215 1.00 56.25 84 ASP A O 1
ATOM 631 N N . GLY A 1 85 ? 4.287 10.325 -19.344 1.00 53.31 85 GLY A N 1
ATOM 632 C CA . GLY A 1 85 ? 3.355 9.800 -18.348 1.00 53.31 85 GLY A CA 1
ATOM 633 C C . GLY A 1 85 ? 3.417 10.548 -17.018 1.00 53.31 85 GLY A C 1
ATOM 634 O O . GLY A 1 85 ? 4.229 10.190 -16.174 1.00 53.31 85 GLY A O 1
ATOM 635 N N . CYS A 1 86 ? 2.498 11.511 -16.856 1.00 50.72 86 CYS A N 1
ATOM 636 C CA . CYS A 1 86 ? 2.216 12.393 -15.705 1.00 50.72 86 CYS A CA 1
ATOM 637 C C . CYS A 1 86 ? 2.962 13.750 -15.646 1.00 50.72 86 CYS A C 1
ATOM 639 O O . CYS A 1 86 ? 3.652 14.066 -14.680 1.00 50.72 86 CYS A O 1
ATOM 641 N N . ASP A 1 87 ? 2.748 14.603 -16.654 1.00 50.62 87 ASP A N 1
ATOM 642 C CA . ASP A 1 87 ? 3.247 15.994 -16.699 1.00 50.62 87 ASP A CA 1
ATOM 643 C C . ASP A 1 87 ? 2.537 16.980 -15.735 1.00 50.62 87 ASP A C 1
ATOM 645 O O . ASP A 1 87 ? 2.909 18.150 -15.675 1.00 50.62 87 ASP A O 1
ATOM 649 N N . ASP A 1 88 ? 1.560 16.536 -14.933 1.00 52.34 88 ASP A N 1
ATOM 650 C CA . ASP A 1 88 ? 0.792 17.417 -14.031 1.00 52.34 88 ASP A CA 1
ATOM 651 C C . ASP A 1 88 ? 1.350 17.516 -12.597 1.00 52.34 88 ASP A C 1
ATOM 653 O O . ASP A 1 88 ? 0.820 18.268 -11.777 1.00 52.34 88 ASP A O 1
ATOM 657 N N . ILE A 1 89 ? 2.432 16.797 -12.267 1.00 53.66 89 ILE A N 1
ATOM 658 C CA . ILE A 1 89 ? 3.116 16.929 -10.971 1.00 53.66 89 ILE A CA 1
ATOM 659 C C . ILE A 1 89 ? 4.510 17.532 -11.195 1.00 53.66 89 ILE A C 1
ATOM 661 O O . ILE A 1 89 ? 5.396 16.844 -11.709 1.00 53.66 89 ILE A O 1
ATOM 665 N N . PRO A 1 90 ? 4.751 18.800 -10.804 1.00 51.56 90 PRO A N 1
ATOM 666 C CA . PRO A 1 90 ? 6.038 19.450 -11.006 1.00 51.56 90 PRO A CA 1
ATOM 667 C C . PRO A 1 90 ? 7.199 18.658 -10.375 1.00 51.56 90 PRO A C 1
ATOM 669 O O . PRO A 1 90 ? 7.362 18.610 -9.159 1.00 51.56 90 PRO A O 1
ATOM 672 N N . SER A 1 91 ? 8.061 18.091 -11.223 1.00 62.81 91 SER A N 1
ATOM 6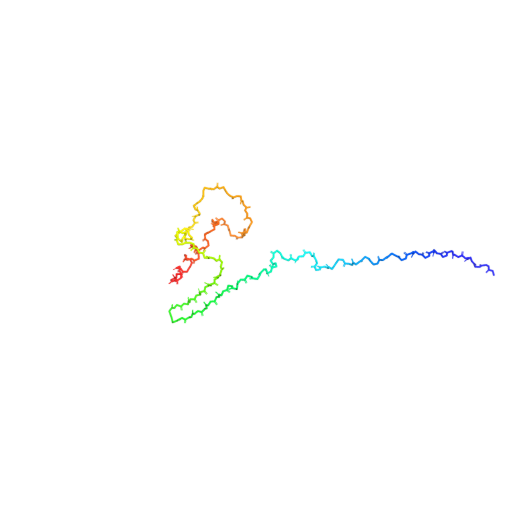73 C CA . SER A 1 91 ? 9.434 17.643 -10.926 1.00 62.81 91 SER A CA 1
ATOM 674 C C . SER A 1 91 ? 9.661 16.534 -9.885 1.00 62.81 91 SER A C 1
ATOM 676 O O . SER A 1 91 ? 10.794 16.390 -9.421 1.00 62.81 91 SER A O 1
ATOM 678 N N . LEU A 1 92 ? 8.662 15.724 -9.518 1.00 62.53 92 LEU A N 1
ATOM 679 C CA . LEU A 1 92 ? 8.979 14.566 -8.678 1.00 62.53 92 LEU A CA 1
ATOM 680 C C . LEU A 1 92 ? 9.823 13.544 -9.460 1.00 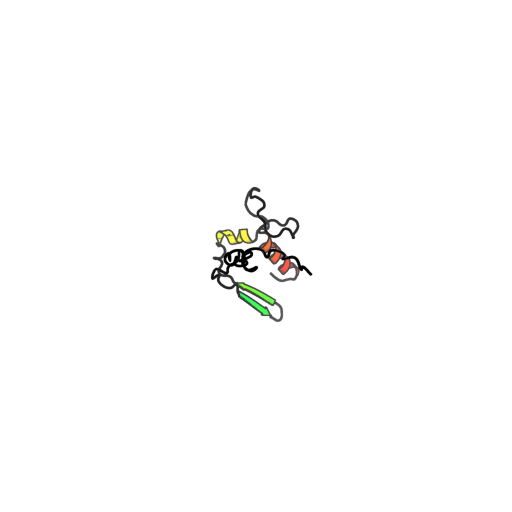62.53 92 LEU A C 1
ATOM 682 O O . LEU A 1 92 ? 9.501 13.243 -10.613 1.00 62.53 92 LEU A O 1
ATOM 686 N N . PRO A 1 93 ? 10.896 12.996 -8.856 1.00 66.19 93 PRO A N 1
ATOM 687 C CA . PRO A 1 93 ? 11.639 11.898 -9.456 1.00 66.19 93 PRO A CA 1
ATOM 688 C C . PRO A 1 93 ? 10.691 10.746 -9.808 1.00 66.19 93 PRO A C 1
ATOM 690 O O . PRO A 1 93 ? 9.837 10.359 -9.003 1.00 66.19 93 PRO A O 1
ATOM 693 N N . ARG A 1 94 ? 10.840 10.183 -11.013 1.00 68.88 94 ARG A N 1
ATOM 694 C CA . ARG A 1 94 ? 10.159 8.935 -11.385 1.00 68.88 94 ARG A CA 1
ATOM 695 C C . ARG A 1 94 ? 10.479 7.874 -10.325 1.00 68.88 94 ARG A C 1
ATOM 697 O O . ARG A 1 94 ? 11.590 7.838 -9.816 1.00 68.88 94 ARG A O 1
ATOM 704 N N . GLY A 1 95 ? 9.482 7.074 -9.951 1.00 78.38 95 GLY A N 1
ATOM 705 C CA . GLY A 1 95 ? 9.635 6.055 -8.905 1.00 78.38 95 GLY A CA 1
ATOM 706 C C . GLY A 1 95 ? 9.399 6.545 -7.469 1.00 78.38 95 GLY A C 1
ATOM 707 O O . GLY A 1 95 ? 9.230 5.719 -6.579 1.00 78.38 95 GLY A O 1
ATOM 708 N N . ALA A 1 96 ? 9.248 7.853 -7.220 1.00 85.12 96 ALA A N 1
ATOM 709 C CA . ALA A 1 96 ? 9.047 8.388 -5.864 1.00 85.12 96 ALA A CA 1
ATOM 710 C C . ALA A 1 96 ? 7.648 8.134 -5.250 1.00 85.12 96 ALA A C 1
ATOM 712 O O . ALA A 1 96 ? 7.375 8.569 -4.130 1.00 85.12 96 ALA A O 1
ATOM 713 N N . GLY A 1 97 ? 6.741 7.444 -5.950 1.00 89.62 97 GLY A N 1
ATOM 714 C CA . GLY A 1 97 ? 5.353 7.255 -5.511 1.00 89.62 97 GLY A CA 1
ATOM 715 C C . GLY A 1 97 ? 5.212 6.469 -4.202 1.00 89.62 97 GLY A C 1
ATOM 7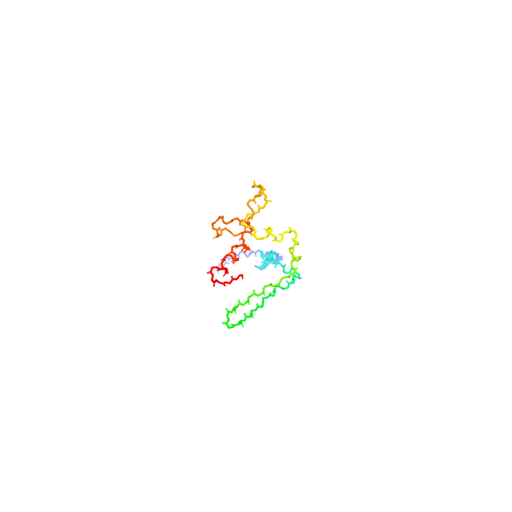16 O O . GLY A 1 97 ? 4.477 6.894 -3.311 1.00 89.62 97 GLY A O 1
ATOM 717 N N . LEU A 1 98 ? 5.939 5.355 -4.052 1.00 92.06 98 LEU A N 1
ATOM 718 C CA . LEU A 1 98 ? 5.906 4.516 -2.845 1.00 92.06 98 LEU A CA 1
ATOM 719 C C . LEU A 1 98 ? 6.392 5.258 -1.586 1.00 92.06 98 LEU A C 1
ATOM 721 O O . LEU A 1 98 ? 5.629 5.330 -0.616 1.00 92.06 98 LEU A O 1
ATOM 725 N N . PRO A 1 99 ? 7.601 5.856 -1.566 1.00 93.38 99 PRO A N 1
ATOM 726 C CA . PRO A 1 99 ? 8.059 6.585 -0.387 1.00 93.38 99 PRO A CA 1
ATOM 727 C C . PRO A 1 99 ? 7.202 7.813 -0.073 1.00 93.38 99 PRO A C 1
ATOM 729 O O . PRO A 1 99 ? 6.961 8.092 1.103 1.00 93.38 99 PRO A O 1
ATOM 732 N N . LEU A 1 100 ? 6.685 8.514 -1.089 1.00 92.69 100 LEU A N 1
ATOM 733 C CA . LEU A 1 100 ? 5.805 9.662 -0.873 1.00 92.69 100 LEU A CA 1
ATOM 734 C C . LEU A 1 100 ? 4.458 9.251 -0.268 1.00 92.69 100 LEU A C 1
ATOM 736 O O . LEU A 1 100 ? 3.976 9.898 0.660 1.00 92.69 100 LEU A O 1
ATOM 740 N N . THR A 1 101 ? 3.865 8.161 -0.758 1.00 94.44 101 THR A N 1
ATOM 741 C CA . THR A 1 101 ? 2.599 7.638 -0.223 1.00 94.44 101 THR A CA 1
ATOM 742 C C . THR A 1 101 ? 2.756 7.246 1.244 1.00 94.44 101 THR A C 1
ATOM 744 O O . THR A 1 101 ? 1.921 7.607 2.072 1.00 94.44 101 THR A O 1
ATOM 747 N N . ARG A 1 102 ? 3.874 6.601 1.597 1.00 95.12 102 ARG A N 1
ATOM 748 C CA . ARG A 1 102 ? 4.186 6.251 2.988 1.00 95.12 102 ARG A CA 1
ATOM 749 C C . ARG A 1 102 ? 4.399 7.481 3.871 1.00 95.12 102 ARG A C 1
ATOM 751 O O . ARG A 1 102 ? 3.926 7.522 5.004 1.00 95.12 102 ARG A O 1
ATOM 758 N N . LEU A 1 103 ? 5.085 8.508 3.362 1.00 95.44 103 LEU A N 1
ATOM 759 C CA . LEU A 1 103 ? 5.228 9.786 4.067 1.00 95.44 103 LEU A CA 1
ATOM 760 C C . LEU A 1 103 ? 3.858 10.413 4.358 1.00 95.44 103 LEU A C 1
ATOM 762 O O . LEU A 1 103 ? 3.625 10.891 5.467 1.00 95.44 103 LEU A O 1
ATOM 766 N N . HIS A 1 104 ? 2.951 10.378 3.382 1.00 95.31 104 HIS A N 1
ATOM 767 C CA . HIS A 1 104 ? 1.601 10.908 3.530 1.00 95.31 104 HIS A CA 1
ATOM 768 C C . HIS A 1 104 ? 0.776 10.124 4.563 1.00 95.31 104 HIS A C 1
ATOM 770 O O . HIS A 1 104 ? 0.107 10.734 5.394 1.00 95.31 104 HIS A O 1
ATOM 776 N N . ALA A 1 105 ? 0.853 8.789 4.566 1.00 96.31 105 ALA A N 1
ATOM 777 C CA . ALA A 1 105 ? 0.193 7.960 5.577 1.00 96.31 105 ALA A CA 1
ATOM 778 C C . ALA A 1 105 ? 0.681 8.305 6.997 1.00 96.31 105 ALA A C 1
ATOM 780 O O . ALA A 1 105 ? -0.121 8.564 7.897 1.00 96.31 105 ALA A O 1
ATOM 781 N N . ARG A 1 106 ? 2.001 8.429 7.170 1.00 97.06 106 ARG A N 1
ATOM 782 C CA . ARG A 1 106 ? 2.632 8.774 8.453 1.00 97.06 106 ARG A CA 1
ATOM 783 C C . ARG A 1 106 ? 2.312 10.169 8.954 1.00 97.06 106 ARG A C 1
ATOM 785 O O . ARG A 1 106 ? 2.219 10.360 10.163 1.00 97.06 106 ARG A O 1
ATOM 792 N N . TYR A 1 107 ? 2.133 11.140 8.059 1.00 97.56 107 TYR A N 1
ATOM 793 C CA . TYR A 1 107 ? 1.761 12.503 8.447 1.00 97.56 107 TYR A CA 1
ATOM 794 C C . TYR A 1 107 ? 0.463 12.534 9.272 1.00 97.56 107 TYR A C 1
ATOM 796 O O . TYR A 1 107 ? 0.353 13.314 10.215 1.00 97.56 107 TYR A O 1
ATOM 804 N N . TYR A 1 108 ? -0.478 11.633 8.975 1.00 95.50 108 TYR A N 1
ATOM 805 C CA . TYR A 1 108 ? -1.733 11.480 9.714 1.00 95.50 108 TYR A CA 1
ATOM 806 C C . TYR A 1 108 ? -1.694 10.381 10.792 1.00 95.50 108 TYR A C 1
ATOM 808 O O . TYR A 1 108 ? -2.736 10.027 11.335 1.00 95.50 108 TYR A O 1
ATOM 816 N N . GLY A 1 109 ? -0.513 9.852 11.123 1.00 96.00 109 GLY A N 1
ATOM 817 C CA . GLY A 1 109 ? -0.335 8.830 12.160 1.00 96.00 109 GLY A CA 1
ATOM 818 C C . GLY A 1 109 ? -0.542 7.381 11.705 1.00 96.00 109 GLY A C 1
ATOM 819 O O . GLY A 1 109 ? -0.610 6.503 12.559 1.00 96.00 109 GLY A O 1
ATOM 820 N N . GLY A 1 110 ? -0.636 7.121 10.396 1.00 96.69 110 GLY A N 1
ATOM 821 C CA . GLY A 1 110 ? -0.658 5.769 9.823 1.00 96.69 110 GLY A CA 1
ATOM 822 C C . GLY A 1 110 ? 0.723 5.269 9.376 1.00 96.69 110 GLY A C 1
ATOM 823 O O . GLY A 1 110 ? 1.754 5.845 9.732 1.00 96.69 110 GLY A O 1
ATOM 824 N N . ASP A 1 111 ? 0.738 4.219 8.548 1.00 94.56 111 ASP A N 1
ATOM 825 C CA . ASP A 1 111 ? 1.907 3.746 7.780 1.00 94.56 111 ASP A CA 1
ATOM 826 C C . 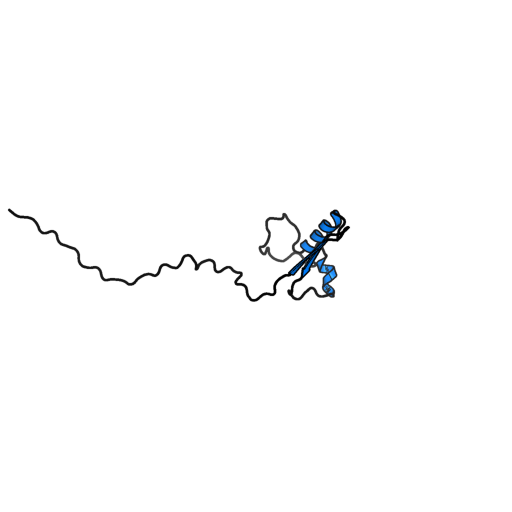ASP A 1 111 ? 1.485 3.228 6.398 1.00 94.56 111 ASP A C 1
ATOM 828 O O . ASP A 1 111 ? 0.315 2.800 6.254 1.00 94.56 111 ASP A O 1
#

Nearest PDB structures (foldseek):
  7odt-assembly1_a  TM=1.851E-01  e=3.922E+00  Homo sapiens

Mean predicted aligned error: 16.63 Å

InterPro domains:
  IPR036890 Histidine kinase/HSP90-like ATPase superfamily [G3DSA:3.30.565.10] (13-111)
  IPR036890 Histidine kinase/HSP90-like ATPase superfamily [SSF55874] (34-111)
  IPR039028 PDK/BCKDK protein kinase [PTHR11947] (32-111)

Secondary structure (DSSP, 8-state):
---PPPPPPPPP------PPPPTTTT---S----SPPPPEEEEEE-SS-EEEEEE--S----TTTHHHHT-SS-SS-S------S-TTSTTPPTTTHHHHHHHHHHHTT--